Protein AF-A0A7W7KDZ4-F1 (afdb_monomer)

Foldseek 3Di:
DDPPPPPQPPPPVPPDDPDFDWDWDWDWDDDDPFIKIKIFIATPVGDTNDMDIDTDDDD

Structure (mmCIF, N/CA/C/O backbone):
data_AF-A0A7W7KDZ4-F1
#
_entry.id   AF-A0A7W7KDZ4-F1
#
loop_
_atom_site.group_PDB
_atom_site.id
_atom_site.type_symbol
_atom_site.label_atom_id
_atom_site.label_alt_id
_atom_site.label_comp_id
_atom_site.label_asym_id
_atom_site.label_entity_id
_atom_site.label_seq_id
_atom_site.pdbx_PDB_ins_code
_atom_site.Cartn_x
_atom_site.Cartn_y
_atom_site.Cartn_z
_atom_site.occupancy
_atom_site.B_iso_or_equiv
_atom_site.auth_seq_id
_atom_site.auth_comp_id
_atom_site.auth_asym_id
_atom_site.auth_atom_id
_atom_site.pdbx_PDB_model_num
ATOM 1 N N . MET A 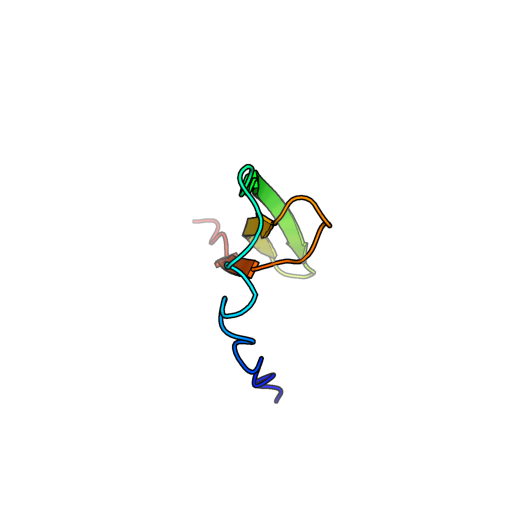1 1 ? 5.865 -10.751 16.342 1.00 38.16 1 MET A N 1
ATOM 2 C CA . MET A 1 1 ? 5.163 -11.630 15.386 1.00 38.16 1 MET A CA 1
ATOM 3 C C . MET A 1 1 ? 5.245 -10.947 14.025 1.00 38.16 1 MET A C 1
ATOM 5 O O . MET A 1 1 ? 4.759 -9.834 13.914 1.00 38.16 1 MET A O 1
ATOM 9 N N . LEU A 1 2 ? 5.965 -11.588 13.092 1.00 38.81 2 LEU A N 1
ATOM 10 C CA . LEU A 1 2 ? 6.189 -11.277 11.665 1.00 38.81 2 LEU A CA 1
ATOM 11 C C . LEU A 1 2 ? 6.798 -9.908 11.297 1.00 38.81 2 LEU A C 1
ATOM 13 O O . LEU A 1 2 ? 6.108 -8.998 10.854 1.00 38.81 2 LEU A O 1
ATOM 17 N N . ALA A 1 3 ? 8.130 -9.821 11.360 1.00 39.19 3 ALA A N 1
ATOM 18 C CA . ALA A 1 3 ? 8.883 -9.029 10.392 1.00 39.19 3 ALA A CA 1
ATOM 19 C C . ALA A 1 3 ? 9.132 -9.944 9.184 1.00 39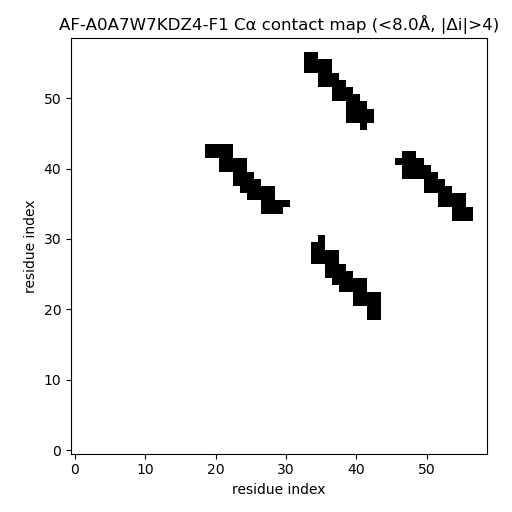.19 3 ALA A C 1
ATOM 21 O O . ALA A 1 3 ? 9.936 -10.872 9.265 1.00 39.19 3 ALA A O 1
ATOM 22 N N . VAL A 1 4 ? 8.387 -9.755 8.093 1.00 50.72 4 VAL A N 1
ATOM 23 C CA . VAL A 1 4 ? 8.785 -10.336 6.808 1.00 50.72 4 VAL A CA 1
ATOM 24 C C . VAL A 1 4 ? 10.020 -9.554 6.385 1.00 50.72 4 VAL A C 1
ATOM 26 O O . VAL A 1 4 ? 9.911 -8.406 5.962 1.00 50.72 4 VAL A O 1
ATOM 29 N N . GLU A 1 5 ? 11.201 -10.150 6.548 1.00 46.41 5 GLU A N 1
ATOM 30 C CA . GLU A 1 5 ? 12.406 -9.697 5.858 1.00 46.41 5 GLU A CA 1
ATOM 31 C C . GLU A 1 5 ? 12.166 -9.854 4.353 1.00 46.41 5 GLU A C 1
ATOM 33 O O . GLU A 1 5 ? 12.515 -10.857 3.726 1.00 46.41 5 GLU A O 1
ATOM 38 N N . ALA A 1 6 ? 11.522 -8.852 3.760 1.00 53.50 6 ALA A N 1
ATOM 39 C CA . ALA A 1 6 ? 11.512 -8.676 2.327 1.00 53.50 6 ALA A CA 1
ATOM 40 C C . ALA A 1 6 ? 12.955 -8.362 1.940 1.00 53.50 6 ALA A C 1
ATOM 42 O O . ALA A 1 6 ? 13.438 -7.245 2.113 1.00 53.50 6 ALA A O 1
ATOM 43 N N . ARG A 1 7 ? 13.687 -9.378 1.472 1.00 57.06 7 ARG A N 1
ATOM 44 C CA . ARG A 1 7 ? 14.992 -9.156 0.856 1.00 57.06 7 ARG A CA 1
ATOM 45 C C . ARG A 1 7 ? 14.773 -8.160 -0.279 1.00 57.06 7 ARG A C 1
ATOM 47 O O . ARG A 1 7 ? 14.020 -8.501 -1.194 1.00 57.06 7 ARG A O 1
ATOM 54 N N . PRO A 1 8 ? 15.408 -6.975 -0.275 1.00 56.53 8 PRO A N 1
ATOM 55 C CA . PRO A 1 8 ? 15.339 -6.111 -1.432 1.00 56.53 8 PRO A CA 1
ATOM 56 C C . PRO A 1 8 ? 16.080 -6.853 -2.539 1.00 56.53 8 PRO A C 1
ATOM 58 O O . PRO A 1 8 ? 17.315 -6.893 -2.571 1.00 56.53 8 PRO A O 1
ATOM 61 N N . LYS A 1 9 ? 15.327 -7.496 -3.438 1.00 59.81 9 LYS A N 1
ATOM 62 C CA . LYS A 1 9 ? 15.823 -7.836 -4.765 1.00 59.81 9 LYS A CA 1
ATOM 63 C C . LYS A 1 9 ? 16.102 -6.489 -5.409 1.00 59.81 9 LYS A C 1
ATOM 65 O O . LYS A 1 9 ? 15.238 -5.896 -6.042 1.00 59.81 9 LYS A O 1
ATOM 70 N N . ARG A 1 10 ? 17.305 -5.966 -5.141 1.00 54.47 10 ARG A N 1
ATOM 71 C CA . ARG A 1 10 ? 17.921 -4.860 -5.868 1.00 54.47 10 ARG A CA 1
ATOM 72 C C . ARG A 1 10 ? 17.571 -5.122 -7.323 1.00 54.47 10 ARG A C 1
ATOM 74 O O . ARG A 1 10 ? 17.980 -6.159 -7.830 1.00 54.47 10 ARG A O 1
ATOM 81 N N . VAL A 1 11 ? 16.698 -4.330 -7.938 1.00 55.09 11 VAL A N 1
ATOM 82 C CA . VAL A 1 11 ? 16.997 -3.244 -8.894 1.00 55.09 11 VAL A CA 1
ATOM 83 C C . VAL A 1 11 ? 18.244 -3.466 -9.797 1.00 55.09 11 VAL A C 1
ATOM 85 O O . VAL A 1 11 ? 18.677 -2.586 -10.522 1.00 55.09 11 VAL A O 1
ATOM 88 N N . SER A 1 12 ? 18.858 -4.649 -9.810 1.00 50.84 12 SER A N 1
ATOM 89 C CA . SER A 1 12 ? 20.019 -5.041 -10.609 1.00 50.84 12 SER A CA 1
ATOM 90 C C . SER A 1 12 ? 19.608 -5.661 -11.940 1.00 50.84 12 SER A C 1
ATOM 92 O O . SER A 1 12 ? 20.464 -5.915 -12.781 1.00 50.84 12 SER A O 1
ATOM 94 N N . ARG A 1 13 ? 18.300 -5.844 -12.165 1.00 52.53 13 ARG A N 1
ATOM 95 C CA . ARG A 1 13 ? 17.733 -6.142 -13.485 1.00 52.53 13 ARG A CA 1
ATOM 96 C C . ARG A 1 13 ? 17.374 -4.871 -14.275 1.00 52.53 13 ARG A C 1
ATOM 98 O O . ARG A 1 13 ? 16.841 -4.963 -15.373 1.00 52.53 13 ARG A O 1
ATOM 105 N N . ILE A 1 14 ? 17.728 -3.685 -13.762 1.00 52.56 14 ILE A N 1
ATOM 106 C CA . ILE A 1 14 ? 17.680 -2.407 -14.494 1.00 52.56 14 ILE A CA 1
ATOM 107 C C . ILE A 1 14 ? 18.937 -2.266 -15.356 1.00 52.56 14 ILE A C 1
ATOM 109 O O . ILE A 1 14 ? 19.784 -1.405 -15.128 1.00 52.56 14 ILE A O 1
ATOM 113 N N . ARG A 1 15 ? 19.116 -3.157 -16.328 1.00 51.62 15 ARG A N 1
ATOM 114 C CA . ARG A 1 15 ? 20.123 -2.939 -17.376 1.00 51.62 15 ARG A CA 1
ATOM 115 C C . ARG A 1 15 ? 19.563 -2.936 -18.793 1.00 51.62 15 ARG A C 1
ATOM 117 O O . ARG A 1 15 ? 20.260 -2.432 -19.661 1.00 51.62 15 ARG A O 1
ATOM 124 N N . ASP A 1 16 ? 18.294 -3.316 -18.998 1.00 53.75 16 ASP A N 1
ATOM 125 C CA . ASP A 1 16 ? 17.766 -3.493 -20.363 1.00 53.75 16 ASP A CA 1
ATOM 126 C C . ASP A 1 16 ? 16.459 -2.758 -20.731 1.00 53.75 16 ASP A C 1
ATOM 128 O O . ASP A 1 16 ? 16.045 -2.818 -21.885 1.00 53.75 16 ASP A O 1
ATOM 132 N N . PHE A 1 17 ? 15.799 -2.004 -19.845 1.00 54.34 17 PHE A N 1
ATOM 133 C CA . PHE A 1 17 ? 14.427 -1.543 -20.128 1.00 54.34 17 PHE A CA 1
ATOM 134 C C . PHE A 1 17 ? 14.307 -0.020 -20.290 1.00 54.34 17 PHE A C 1
ATOM 136 O O . PHE A 1 17 ? 14.213 0.726 -19.319 1.00 54.34 17 PHE A O 1
ATOM 143 N N . ARG A 1 18 ? 14.230 0.448 -21.547 1.00 55.25 18 ARG A N 1
ATOM 144 C CA . ARG A 1 18 ? 14.003 1.861 -21.946 1.00 55.25 18 ARG A CA 1
ATOM 145 C C . ARG A 1 18 ? 12.658 2.459 -21.487 1.00 55.25 18 ARG A C 1
ATOM 147 O O . ARG A 1 18 ? 12.361 3.604 -21.814 1.00 55.25 18 ARG A O 1
ATOM 154 N N . HIS A 1 19 ? 11.853 1.721 -20.727 1.00 59.16 19 HIS A N 1
ATOM 155 C CA . HIS A 1 19 ? 10.505 2.112 -20.315 1.00 59.16 19 HIS A CA 1
ATOM 156 C C . HIS A 1 19 ? 10.219 1.710 -18.864 1.00 59.16 19 HIS A C 1
ATOM 158 O O . HIS A 1 19 ? 9.225 1.053 -18.581 1.00 59.16 19 HIS A O 1
ATOM 164 N N . TRP A 1 20 ? 11.079 2.092 -17.920 1.00 63.91 20 TRP A N 1
ATOM 165 C CA . TRP A 1 20 ? 10.731 1.963 -16.505 1.00 63.91 20 TRP A CA 1
ATOM 166 C C . TRP A 1 20 ? 9.595 2.952 -16.186 1.00 63.91 20 TRP A C 1
ATOM 168 O O . TRP A 1 20 ? 9.789 4.163 -16.097 1.00 63.91 20 TRP A O 1
ATOM 178 N N . ARG A 1 21 ? 8.366 2.438 -16.095 1.00 76.94 21 ARG A N 1
ATOM 179 C CA . ARG A 1 21 ? 7.178 3.221 -15.741 1.00 76.94 21 ARG A CA 1
ATOM 180 C C . ARG A 1 21 ? 6.558 2.575 -14.518 1.00 76.94 21 ARG A C 1
ATOM 182 O O . ARG A 1 21 ? 5.870 1.570 -14.629 1.00 76.94 21 ARG A O 1
ATOM 189 N N . TRP A 1 22 ? 6.831 3.144 -13.358 1.00 86.69 22 TRP A N 1
ATOM 190 C CA . TRP A 1 22 ? 6.115 2.788 -12.146 1.00 86.69 22 TRP A CA 1
ATOM 191 C C . TRP A 1 22 ? 4.841 3.628 -12.052 1.00 86.69 22 TRP A C 1
ATOM 193 O O . TRP A 1 22 ? 4.762 4.739 -12.585 1.00 86.69 22 TRP A O 1
ATOM 203 N N . LYS A 1 23 ? 3.833 3.075 -11.388 1.00 89.69 23 LYS A N 1
ATOM 204 C CA . LYS A 1 23 ? 2.610 3.774 -11.003 1.00 89.69 23 LYS A CA 1
ATOM 205 C C . LYS A 1 23 ? 2.542 3.871 -9.483 1.00 89.69 23 LYS A C 1
ATOM 207 O O . LYS A 1 23 ? 3.038 2.995 -8.774 1.00 89.69 23 LYS A O 1
ATOM 212 N N . LEU A 1 24 ? 1.920 4.938 -9.002 1.00 93.69 24 LEU A N 1
ATOM 213 C CA . LEU A 1 24 ? 1.563 5.092 -7.600 1.00 93.69 24 LEU A CA 1
ATOM 214 C C . LEU A 1 24 ? 0.074 4.787 -7.457 1.00 93.69 24 LEU A C 1
ATOM 216 O O . LEU A 1 24 ? -0.749 5.493 -8.037 1.00 93.69 24 LEU A O 1
ATOM 220 N N . ASP A 1 25 ? -0.261 3.762 -6.680 1.00 93.19 25 ASP A N 1
ATOM 221 C CA . ASP A 1 25 ? -1.648 3.491 -6.312 1.00 93.19 25 ASP A CA 1
ATOM 222 C C . ASP A 1 25 ? -1.914 4.075 -4.909 1.00 93.19 25 ASP A C 1
ATOM 224 O O . ASP A 1 25 ? -1.213 3.723 -3.956 1.00 93.19 25 ASP A O 1
ATOM 228 N N . ASP A 1 26 ? -2.928 4.941 -4.788 1.00 92.44 26 ASP A N 1
ATOM 229 C CA . ASP A 1 26 ? -3.463 5.469 -3.521 1.00 92.44 26 ASP A CA 1
ATOM 230 C C . ASP A 1 26 ? -4.807 4.794 -3.214 1.00 92.44 26 ASP A C 1
ATOM 232 O O . ASP A 1 26 ? -5.705 4.758 -4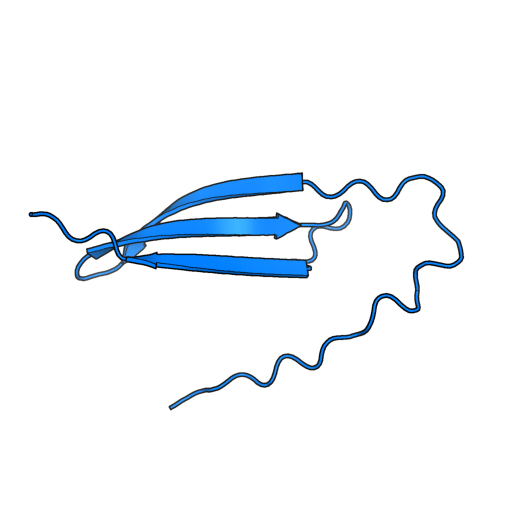.061 1.00 92.44 26 ASP A O 1
ATOM 236 N N . MET A 1 27 ? -4.929 4.203 -2.025 1.00 92.19 27 MET A N 1
ATOM 237 C CA . MET A 1 27 ? -6.091 3.418 -1.623 1.00 92.19 27 MET A CA 1
ATOM 238 C C . MET A 1 27 ? -6.436 3.639 -0.148 1.00 92.19 27 MET A C 1
ATOM 240 O O . MET A 1 27 ? -5.564 3.768 0.712 1.00 92.19 27 MET A O 1
ATOM 244 N N . TYR A 1 28 ? -7.729 3.561 0.168 1.00 92.00 28 TYR A N 1
ATOM 245 C CA . TYR A 1 28 ? -8.221 3.484 1.542 1.00 92.00 28 TYR A CA 1
ATOM 246 C C . TYR A 1 28 ? -8.652 2.056 1.847 1.00 92.00 28 TYR A C 1
ATOM 248 O O . TYR A 1 28 ? -9.464 1.480 1.125 1.00 92.00 28 TYR A O 1
ATOM 256 N N . VAL A 1 29 ? -8.152 1.500 2.946 1.00 90.88 29 VAL A N 1
ATOM 257 C CA . VAL A 1 29 ? -8.496 0.147 3.390 1.00 90.88 29 VAL A CA 1
ATOM 258 C C . VAL A 1 29 ? -9.163 0.225 4.756 1.00 90.88 29 VAL A C 1
ATOM 260 O O . VAL A 1 29 ? -8.627 0.817 5.694 1.00 90.88 29 VAL A O 1
ATOM 263 N N . LYS A 1 30 ? -10.344 -0.384 4.877 1.00 91.88 30 LYS A N 1
ATOM 264 C CA . LYS A 1 30 ? -11.005 -0.603 6.163 1.00 91.88 30 LYS A CA 1
ATOM 265 C C . LYS A 1 30 ? -10.582 -1.965 6.697 1.00 91.88 30 LYS A C 1
ATOM 267 O O . LYS A 1 30 ? -10.898 -2.984 6.094 1.00 91.88 30 LYS A O 1
ATOM 272 N N . LEU A 1 31 ? -9.884 -1.965 7.824 1.00 89.25 31 LEU A N 1
ATOM 273 C CA . LEU A 1 31 ? -9.626 -3.162 8.624 1.00 89.25 31 LEU A CA 1
ATOM 274 C C . LEU A 1 31 ? -10.477 -3.078 9.895 1.00 89.25 31 LEU A C 1
ATOM 276 O O . LEU A 1 31 ? -10.956 -1.995 10.234 1.00 89.25 31 LEU A O 1
ATOM 280 N N . ASP A 1 32 ? -10.660 -4.196 10.601 1.00 86.50 32 ASP A N 1
ATOM 281 C CA . ASP A 1 32 ? -11.627 -4.359 11.702 1.00 86.50 32 ASP A CA 1
ATOM 282 C C . ASP A 1 32 ? -11.858 -3.106 12.561 1.00 86.50 32 ASP A C 1
ATOM 284 O O . ASP A 1 32 ? -12.991 -2.673 12.762 1.00 86.50 32 ASP A O 1
ATOM 288 N N . ARG A 1 33 ? -10.772 -2.504 13.064 1.00 83.06 33 ARG A N 1
ATOM 289 C CA . ARG A 1 33 ? -10.805 -1.411 14.052 1.00 83.06 33 ARG A CA 1
ATOM 290 C C . ARG A 1 33 ? -10.261 -0.078 13.535 1.00 83.06 33 ARG A C 1
ATOM 292 O O . ARG A 1 33 ? -9.801 0.750 14.330 1.00 83.06 33 ARG A O 1
ATOM 299 N N . GLY A 1 34 ? -10.244 0.141 12.222 1.00 89.94 34 GLY A N 1
ATOM 300 C CA . GLY A 1 34 ? -9.822 1.434 11.695 1.00 89.94 34 GLY A CA 1
ATOM 301 C C . GLY A 1 34 ? -9.730 1.537 10.182 1.00 89.94 34 GLY A C 1
ATOM 302 O O . GLY A 1 34 ? -9.652 0.548 9.456 1.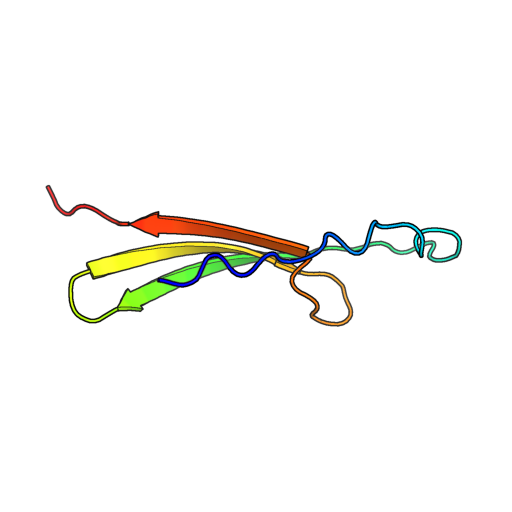00 89.94 34 GLY A O 1
ATOM 303 N N . MET A 1 35 ? -9.693 2.785 9.730 1.00 94.75 35 MET A N 1
ATOM 304 C CA . MET A 1 35 ? -9.348 3.128 8.358 1.00 94.75 35 MET A CA 1
ATOM 305 C C . MET A 1 35 ? -7.832 3.288 8.243 1.00 94.75 35 MET A C 1
ATOM 307 O O . MET A 1 35 ? -7.182 3.803 9.158 1.00 94.75 35 MET A O 1
ATOM 311 N N . PHE A 1 36 ? -7.274 2.879 7.111 1.00 94.69 36 PHE A N 1
ATOM 312 C CA . PHE A 1 36 ? -5.864 3.030 6.780 1.00 94.69 36 PHE A CA 1
ATOM 313 C C . PHE A 1 36 ? -5.727 3.624 5.380 1.00 94.69 36 PHE A C 1
ATOM 315 O O . PHE A 1 36 ? -6.454 3.234 4.469 1.00 94.69 36 PHE A O 1
ATOM 322 N N . TYR A 1 37 ? -4.780 4.543 5.221 1.00 94.44 37 TYR A N 1
ATOM 323 C CA . TYR A 1 37 ? -4.267 4.951 3.918 1.00 94.44 37 TYR A CA 1
ATOM 324 C C . TYR A 1 37 ? -3.153 3.999 3.509 1.00 94.44 37 TYR A C 1
ATOM 326 O O . TYR A 1 37 ? -2.285 3.687 4.330 1.00 94.44 37 TYR A O 1
ATOM 334 N N . LEU A 1 38 ? -3.171 3.574 2.253 1.00 94.44 38 LEU A N 1
ATOM 335 C CA . LEU A 1 38 ? -2.144 2.755 1.635 1.00 94.44 38 LEU A CA 1
ATOM 336 C C . LEU A 1 38 ? -1.667 3.449 0.359 1.00 94.44 38 LEU A C 1
ATOM 338 O O . LEU A 1 38 ? -2.457 3.670 -0.555 1.00 94.44 38 LEU A O 1
ATOM 342 N N . TRP A 1 39 ? -0.365 3.705 0.284 1.00 96.19 39 TRP A N 1
ATOM 343 C CA . TRP A 1 39 ? 0.315 4.085 -0.951 1.00 96.19 39 TRP A CA 1
ATOM 344 C C . TRP A 1 39 ? 1.254 2.963 -1.359 1.00 96.19 39 TRP A C 1
ATOM 346 O O . TRP A 1 39 ? 2.001 2.458 -0.522 1.00 96.19 39 TRP A O 1
ATOM 356 N N . ARG A 1 40 ? 1.240 2.568 -2.630 1.00 95.19 40 ARG A N 1
ATOM 357 C CA . ARG A 1 40 ? 2.174 1.561 -3.149 1.00 95.19 40 ARG A CA 1
ATOM 358 C C . ARG A 1 40 ? 2.750 1.975 -4.494 1.00 95.19 40 ARG A C 1
ATOM 360 O O . ARG A 1 40 ? 2.016 2.412 -5.379 1.00 95.19 40 ARG A O 1
ATOM 367 N N . ALA A 1 41 ? 4.057 1.811 -4.637 1.00 94.12 41 ALA A N 1
ATOM 368 C CA . ALA A 1 41 ? 4.744 1.904 -5.913 1.00 94.12 41 ALA A CA 1
ATOM 369 C C . ALA A 1 41 ? 4.696 0.530 -6.586 1.00 94.12 41 ALA A C 1
ATOM 371 O O . ALA A 1 41 ? 5.115 -0.469 -5.998 1.00 94.12 41 ALA A O 1
ATOM 372 N N . VAL A 1 42 ? 4.166 0.483 -7.803 1.00 90.88 42 VAL A N 1
ATOM 373 C CA . VAL A 1 42 ? 3.979 -0.751 -8.572 1.00 90.88 42 VAL A CA 1
ATOM 374 C C . VAL A 1 42 ? 4.649 -0.586 -9.930 1.00 90.88 42 VAL A C 1
ATOM 376 O O . VAL A 1 42 ? 4.519 0.477 -10.541 1.00 90.88 42 VAL A O 1
ATOM 379 N N . ASP A 1 43 ? 5.372 -1.594 -10.405 1.00 88.62 43 ASP A N 1
ATOM 380 C CA . ASP A 1 43 ? 5.934 -1.586 -11.760 1.00 88.62 43 ASP A CA 1
ATOM 381 C C . ASP A 1 43 ? 4.882 -1.931 -12.839 1.00 88.62 43 ASP A C 1
ATOM 383 O O . ASP A 1 43 ? 3.673 -1.943 -12.581 1.00 88.62 43 ASP A O 1
ATOM 387 N N . GLN A 1 44 ? 5.323 -2.128 -14.084 1.00 85.62 44 GLN A N 1
ATOM 388 C CA . GLN A 1 44 ? 4.421 -2.420 -15.202 1.00 85.62 44 GLN A CA 1
ATOM 389 C C . GLN A 1 44 ? 3.871 -3.850 -15.149 1.00 85.62 44 GLN A C 1
ATOM 391 O O . GLN A 1 44 ? 2.765 -4.100 -15.630 1.00 85.62 44 GLN A O 1
ATOM 396 N N . GLU A 1 45 ? 4.630 -4.764 -14.556 1.00 87.94 45 GLU A N 1
ATOM 397 C CA . GLU A 1 45 ? 4.322 -6.175 -14.365 1.00 87.94 45 GLU A CA 1
ATOM 398 C C . GLU A 1 45 ? 3.356 -6.405 -13.193 1.00 87.94 45 GLU A C 1
ATOM 400 O O . GLU A 1 45 ? 2.749 -7.471 -13.080 1.00 87.94 45 GLU A O 1
ATOM 405 N N . GLY A 1 46 ? 3.164 -5.390 -12.348 1.00 86.75 46 GLY A N 1
ATOM 406 C CA . GLY A 1 46 ? 2.303 -5.459 -11.176 1.00 86.75 46 GLY A CA 1
ATOM 407 C C . GLY A 1 46 ? 3.046 -5.835 -9.894 1.00 86.75 46 GLY A C 1
ATOM 408 O O . GLY A 1 46 ? 2.388 -6.040 -8.870 1.00 86.75 46 GLY A O 1
ATOM 409 N N . GLU A 1 47 ? 4.381 -5.915 -9.913 1.00 89.25 47 GLU A N 1
ATOM 410 C CA . GLU A 1 47 ? 5.172 -6.137 -8.706 1.00 89.25 47 GLU A CA 1
ATOM 411 C C . GLU A 1 47 ? 5.148 -4.879 -7.829 1.00 89.25 47 GLU A C 1
ATOM 413 O O . GLU A 1 47 ? 5.339 -3.749 -8.287 1.00 89.25 47 GLU A O 1
ATOM 418 N N . ILE A 1 48 ? 4.897 -5.075 -6.532 1.00 89.69 48 ILE A N 1
ATOM 419 C CA . ILE A 1 48 ? 4.965 -3.995 -5.546 1.00 89.69 48 ILE A CA 1
ATOM 420 C C . ILE A 1 48 ? 6.433 -3.781 -5.198 1.00 89.69 48 ILE A C 1
ATOM 422 O O . ILE A 1 48 ? 7.058 -4.630 -4.560 1.00 89.69 48 ILE A O 1
ATOM 426 N N . LEU A 1 49 ? 6.958 -2.627 -5.591 1.00 90.75 49 LEU A N 1
ATOM 427 C CA . LEU A 1 49 ? 8.328 -2.224 -5.297 1.00 90.75 49 LEU A CA 1
ATOM 428 C C . LEU A 1 49 ? 8.450 -1.728 -3.851 1.00 90.75 49 LEU A C 1
ATOM 430 O O . LEU A 1 49 ? 9.402 -2.067 -3.153 1.00 90.75 49 LEU A O 1
ATOM 434 N N . GLU A 1 50 ? 7.466 -0.946 -3.397 1.00 90.19 50 GLU A N 1
ATOM 435 C CA . GLU A 1 50 ? 7.408 -0.382 -2.047 1.00 90.19 50 GLU A CA 1
ATOM 436 C C . GLU A 1 50 ? 5.958 -0.072 -1.650 1.00 90.19 50 GLU A C 1
ATOM 438 O O . GLU A 1 50 ? 5.122 0.233 -2.506 1.00 90.19 50 GLU A O 1
ATOM 443 N N . ALA A 1 51 ? 5.648 -0.138 -0.353 1.00 92.75 51 ALA A N 1
ATOM 444 C CA . ALA A 1 51 ? 4.337 0.214 0.180 1.00 92.75 51 ALA A CA 1
ATOM 445 C C . ALA A 1 51 ? 4.444 0.949 1.524 1.00 92.75 51 ALA A C 1
ATOM 447 O O . ALA A 1 51 ? 5.207 0.551 2.403 1.00 92.75 51 ALA A O 1
ATOM 448 N N . PHE A 1 52 ? 3.623 1.984 1.700 1.00 93.38 52 PHE A N 1
ATOM 449 C CA . PHE A 1 52 ? 3.492 2.757 2.929 1.00 93.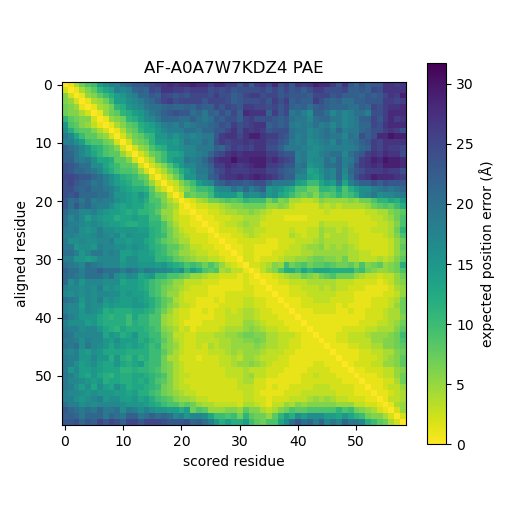38 52 PHE A CA 1
ATOM 450 C C . PHE A 1 52 ? 2.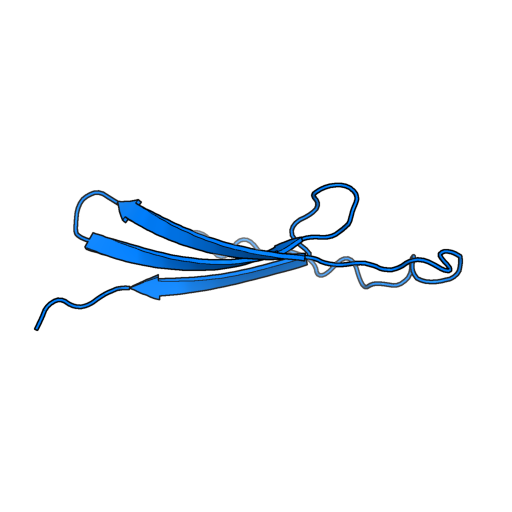056 2.712 3.441 1.00 93.38 52 PHE A C 1
ATOM 452 O O . PHE A 1 52 ? 1.109 2.937 2.688 1.00 93.38 52 PHE A O 1
ATOM 459 N N . VAL A 1 53 ? 1.896 2.473 4.743 1.00 93.50 53 VAL A N 1
ATOM 460 C CA . VAL A 1 53 ? 0.588 2.391 5.400 1.00 93.50 53 VAL A CA 1
ATOM 461 C C . VAL A 1 53 ? 0.506 3.399 6.537 1.00 93.50 53 VAL A C 1
ATOM 463 O O . VAL A 1 53 ? 1.378 3.447 7.403 1.00 93.50 53 VAL A O 1
ATOM 466 N N . LYS A 1 54 ? -0.588 4.165 6.585 1.00 94.38 54 LYS A N 1
ATOM 467 C CA . LYS A 1 54 ? -0.888 5.099 7.675 1.00 94.38 54 LYS A CA 1
ATOM 468 C C . LYS A 1 54 ? -2.255 4.814 8.273 1.00 94.38 54 LYS A C 1
ATOM 470 O O .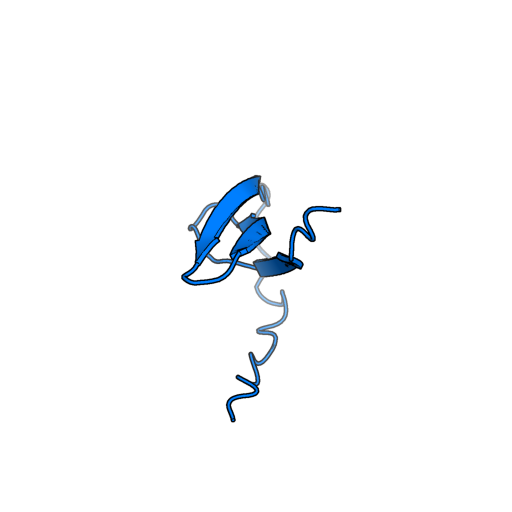 LYS A 1 54 ? -3.263 4.866 7.576 1.00 94.38 54 LYS A O 1
ATOM 475 N N . ARG A 1 55 ? -2.316 4.601 9.589 1.00 93.19 55 ARG A N 1
ATOM 476 C CA . ARG A 1 55 ? -3.594 4.530 10.308 1.00 93.19 55 ARG A CA 1
ATOM 477 C C . ARG A 1 55 ? -4.260 5.903 10.339 1.00 93.19 55 ARG A C 1
ATOM 479 O O . ARG A 1 55 ? -3.646 6.891 10.753 1.00 93.19 55 ARG A O 1
ATOM 486 N N . VAL A 1 56 ? -5.529 5.952 9.954 1.00 90.69 56 VAL A N 1
ATOM 487 C CA . VAL A 1 56 ? -6.375 7.125 10.163 1.00 90.69 56 VAL A CA 1
ATOM 488 C C . VAL A 1 56 ? -6.843 7.099 11.604 1.00 90.69 56 VAL A C 1
ATOM 490 O O . VAL A 1 56 ? -7.590 6.213 12.016 1.00 90.69 56 VAL A O 1
ATOM 493 N N . HIS A 1 57 ? -6.380 8.066 12.381 1.00 83.56 57 HIS A N 1
ATOM 494 C CA . HIS A 1 57 ? -6.946 8.329 13.692 1.00 83.56 57 HIS A CA 1
ATOM 495 C C . HIS A 1 57 ? -8.131 9.266 13.462 1.00 83.56 57 HIS A C 1
ATOM 497 O O . HIS A 1 57 ? -7.931 10.382 12.979 1.00 83.56 57 HIS A O 1
ATOM 503 N N . SER A 1 58 ? -9.358 8.814 13.740 1.00 68.56 58 SER A N 1
ATOM 504 C CA . SER A 1 58 ? -10.451 9.768 13.929 1.00 68.56 58 SER A CA 1
ATOM 505 C C . SER A 1 58 ? -10.114 10.578 15.178 1.00 68.56 58 SER A C 1
ATOM 507 O O . SER A 1 58 ? -9.749 9.988 16.198 1.00 68.56 58 SER A O 1
ATOM 509 N N . ARG A 1 59 ? -10.152 11.907 15.071 1.00 65.38 59 ARG A N 1
ATOM 510 C CA . ARG A 1 59 ? -10.140 12.772 16.254 1.00 65.38 59 ARG A CA 1
ATOM 511 C C . ARG A 1 59 ? -11.371 12.518 17.111 1.00 65.38 59 ARG A C 1
ATOM 513 O O . ARG A 1 59 ? -12.409 12.140 16.523 1.00 65.38 59 ARG A O 1
#

Nearest PDB structures (foldseek):
  8p4i-assembly1_I  TM=6.964E-01  e=1.124E+00  Bacillus pumilus
  7u65-assembly1_G  TM=5.178E-01  e=2.906E-01  Escherichia phage T7
  3lqz-assembly1_B  TM=6.998E-01  e=2.659E+00  Homo sapiens
  7ucz-assembly2_B  TM=6.810E-01  e=4.624E+00  Homo sapiens
  7zak-assembly1_B  TM=6.507E-01  e=3.197E+00  Homo sapiens

Radius of gyration: 15.03 Å; Cα contacts (8 Å, |Δi|>4): 75; chains: 1; bounding box: 32×24×38 Å

Sequence (59 aa):
MLAVEARPKRVSRIRDFRHWRWKLDDMYVKLDRGMFYLWRAVDQEGEILEAFVKRVHSR

pLDDT: mean 76.8, std 18.81, range [38.16, 96.19]

Organism: NCBI:txid1428314

Secondary structure (DSSP, 8-state):
----------STTTTS-TT---EEEEEEEEETTEEEEEEEEE-SS--EEEEEEEE----

Solvent-accessible surface area (backbone atoms only — not comparable to full-atom values): 4011 Å² total; per-residue (Å²): 137,84,84,80,82,73,73,79,76,66,77,75,80,74,80,77,68,98,72,86,52,70,46,79,50,80,47,79,46,80,50,101,91,44,45,28,43,38,40,32,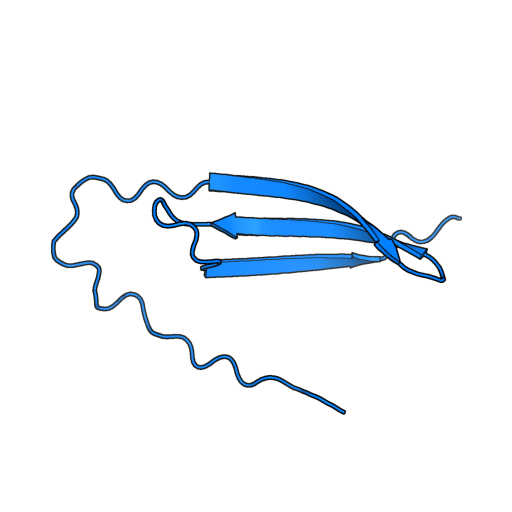39,24,45,83,89,65,50,74,77,46,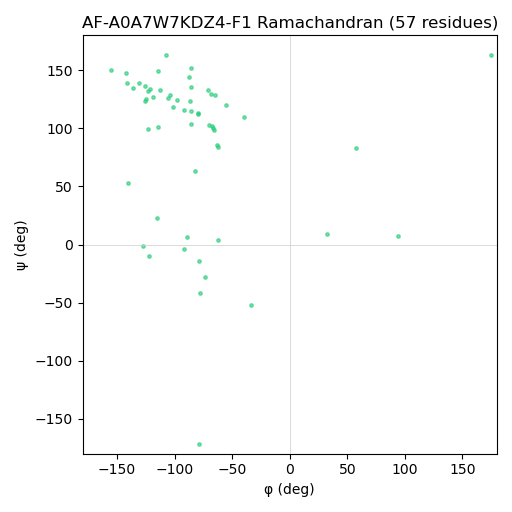73,48,77,44,78,54,75,82,128

Mean predicted aligned error: 11.08 Å

InterPro domains:
  IPR032874 DDE domain [PF13610] (20-54)